Protein AF-A0A367FZV8-F1 (afdb_monomer_lite)

pLDDT: mean 91.84, std 9.83, range [48.62, 97.88]

Foldseek 3Di:
DQQADELQPDDPVCLVVDDLCRHDLPDDAHPDPPSNVSSVVSVVVVVQVVVCVVVVHHDDDDDDDDD

Secondary structure (DSSP, 8-state):
-PPPB-TTSS-GGGGGGS-GGGB--SSPPPSSTTHHHHHHHHHHHHHHHHHHHHHTS----------

Sequence (67 aa):
MYNKIDLREVPAERLKEISLDLVDIDVKAPEFEPNRQFYFMAKARDYVKRKSAELGRPMTFFTQTFG

Radius of gyration: 12.6 Å; chains: 1; bounding box: 32×21×33 Å

Organism: NCBI:txid40520

Structure (mmCIF, N/CA/C/O backbone):
data_AF-A0A367FZV8-F1
#
_entry.id   AF-A0A367FZV8-F1
#
loop_
_atom_site.group_PDB
_atom_site.id
_atom_site.type_symbol
_atom_site.label_atom_id
_atom_site.label_alt_id
_atom_site.label_comp_id
_atom_site.label_asym_id
_atom_site.label_entity_id
_atom_site.label_seq_id
_atom_site.pdbx_PDB_ins_code
_atom_site.Cartn_x
_atom_site.Cartn_y
_atom_site.Cartn_z
_atom_site.occupancy
_atom_site.B_iso_or_equiv
_atom_site.auth_seq_id
_atom_site.auth_comp_id
_atom_site.auth_asym_id
_atom_site.auth_atom_id
_atom_site.pdbx_PDB_model_num
ATOM 1 N N . MET A 1 1 ? -14.667 6.320 -6.632 1.00 48.62 1 MET A N 1
ATOM 2 C CA . MET A 1 1 ? -13.767 5.166 -6.441 1.00 48.62 1 MET A CA 1
ATOM 3 C C . MET A 1 1 ? -12.426 5.588 -7.009 1.00 48.62 1 MET A C 1
ATOM 5 O O . MET A 1 1 ? -12.342 5.781 -8.212 1.00 48.62 1 MET A O 1
ATOM 9 N N . TYR A 1 2 ? -11.448 5.917 -6.163 1.00 59.84 2 TYR A N 1
ATOM 10 C CA . TYR A 1 2 ? -10.110 6.237 -6.666 1.00 59.84 2 TYR A CA 1
ATOM 11 C C . TYR A 1 2 ? -9.492 4.947 -7.200 1.00 59.84 2 TYR A C 1
ATOM 13 O O . TYR A 1 2 ? -9.597 3.910 -6.543 1.00 59.84 2 TYR A O 1
ATOM 21 N N . ASN A 1 3 ? -8.888 5.002 -8.384 1.00 86.00 3 ASN A N 1
ATOM 22 C CA . ASN A 1 3 ? -8.114 3.877 -8.890 1.00 86.00 3 ASN A CA 1
ATOM 23 C C . ASN A 1 3 ? -6.904 3.697 -7.967 1.00 86.00 3 ASN A C 1
ATOM 25 O O . ASN A 1 3 ? -6.115 4.632 -7.808 1.00 86.00 3 ASN A O 1
ATOM 29 N N . LYS A 1 4 ? -6.802 2.531 -7.318 1.00 93.88 4 LYS A N 1
ATOM 30 C CA . LYS A 1 4 ? -5.616 2.178 -6.535 1.00 93.88 4 LYS A CA 1
ATOM 31 C C . LYS A 1 4 ? -4.401 2.079 -7.471 1.00 93.88 4 LYS A C 1
ATOM 33 O O . LYS A 1 4 ? -4.544 1.791 -8.658 1.00 93.88 4 LYS A O 1
ATOM 38 N N . ILE A 1 5 ? -3.217 2.355 -6.938 1.00 96.38 5 ILE A N 1
ATOM 39 C CA . ILE A 1 5 ? -1.957 2.433 -7.677 1.00 96.38 5 ILE A CA 1
ATOM 40 C C . ILE A 1 5 ? -1.221 1.103 -7.560 1.00 96.38 5 ILE A C 1
ATOM 42 O O . ILE A 1 5 ? -0.828 0.700 -6.465 1.00 96.38 5 ILE A O 1
ATOM 46 N N . ASP A 1 6 ? -0.976 0.460 -8.696 1.00 96.81 6 ASP A N 1
ATOM 47 C CA . ASP A 1 6 ? -0.113 -0.711 -8.775 1.00 96.81 6 ASP A CA 1
ATOM 48 C C . ASP A 1 6 ? 1.360 -0.290 -8.808 1.00 96.81 6 ASP A C 1
ATOM 50 O O . ASP A 1 6 ? 1.838 0.291 -9.782 1.00 96.81 6 ASP A O 1
ATOM 54 N N . LEU A 1 7 ? 2.098 -0.602 -7.743 1.00 97.12 7 LEU A N 1
ATOM 55 C CA . LEU A 1 7 ? 3.511 -0.245 -7.632 1.00 97.12 7 LEU A CA 1
ATOM 56 C C . LEU A 1 7 ? 4.422 -1.028 -8.587 1.00 97.12 7 LEU A C 1
ATOM 58 O O . LEU A 1 7 ? 5.603 -0.712 -8.655 1.00 97.12 7 LEU A O 1
ATOM 62 N N . ARG A 1 8 ? 3.929 -2.020 -9.333 1.00 96.44 8 ARG A N 1
ATOM 63 C CA . ARG A 1 8 ? 4.710 -2.684 -10.394 1.00 96.44 8 ARG A CA 1
ATOM 64 C C . ARG A 1 8 ? 4.904 -1.792 -11.619 1.00 96.44 8 ARG A C 1
ATOM 66 O O . ARG A 1 8 ? 5.905 -1.924 -12.309 1.00 96.44 8 ARG A O 1
ATOM 73 N N . GLU A 1 9 ? 3.996 -0.842 -11.820 1.00 95.44 9 GLU A N 1
ATOM 74 C CA . GLU A 1 9 ? 3.970 0.054 -12.983 1.00 95.44 9 GLU A CA 1
ATOM 75 C C . GLU A 1 9 ? 4.511 1.456 -12.657 1.00 95.44 9 GLU A C 1
ATOM 77 O O . GLU A 1 9 ? 4.419 2.386 -13.459 1.00 95.44 9 GLU A O 1
ATOM 82 N N . VAL A 1 10 ? 5.053 1.637 -11.450 1.00 95.44 10 VAL A N 1
ATOM 83 C CA . VAL A 1 10 ? 5.532 2.929 -10.959 1.00 95.44 10 VAL A CA 1
ATOM 84 C C . VAL A 1 10 ? 7.062 2.972 -10.993 1.00 95.44 10 VAL A C 1
ATOM 86 O O . VAL A 1 10 ? 7.705 2.131 -10.365 1.00 95.44 10 VAL A O 1
ATOM 89 N N . PRO A 1 11 ? 7.673 3.977 -11.643 1.00 95.69 11 PRO A N 1
ATOM 90 C CA . PRO A 1 11 ? 9.117 4.172 -11.582 1.00 95.69 11 PRO A CA 1
ATOM 91 C C . PRO A 1 11 ? 9.561 4.611 -10.176 1.00 95.69 11 PRO A C 1
ATOM 93 O O . PRO A 1 11 ? 8.854 5.358 -9.489 1.00 95.69 11 PRO A O 1
ATOM 96 N N . ALA A 1 12 ? 10.736 4.147 -9.741 1.00 93.31 12 ALA A N 1
ATOM 97 C CA . ALA A 1 12 ? 11.214 4.291 -8.363 1.00 93.31 12 ALA A CA 1
ATOM 98 C C . ALA A 1 12 ? 11.301 5.757 -7.893 1.00 93.31 12 ALA A C 1
ATOM 100 O O . ALA A 1 12 ? 11.047 6.062 -6.726 1.00 93.31 12 ALA A O 1
ATOM 101 N N . GLU A 1 13 ? 11.592 6.682 -8.807 1.00 94.38 13 GLU A N 1
ATOM 102 C CA . GLU A 1 13 ? 11.732 8.117 -8.553 1.00 94.38 13 GLU A CA 1
ATOM 103 C C . GLU A 1 13 ? 10.423 8.746 -8.059 1.00 94.38 13 GLU A C 1
ATOM 105 O O . GLU A 1 13 ? 10.447 9.703 -7.287 1.00 94.38 13 GLU A O 1
ATOM 110 N N . ARG A 1 14 ? 9.277 8.177 -8.455 1.00 94.81 14 ARG A N 1
ATOM 111 C CA . ARG A 1 14 ? 7.946 8.691 -8.109 1.00 94.81 14 ARG A CA 1
ATOM 112 C C . ARG A 1 14 ? 7.363 8.091 -6.835 1.00 94.81 14 ARG A C 1
ATOM 114 O O . ARG A 1 14 ? 6.353 8.582 -6.340 1.00 94.81 14 ARG A O 1
ATOM 121 N N . LEU A 1 15 ? 7.989 7.061 -6.262 1.00 93.06 15 LEU A N 1
ATOM 122 C CA . LEU A 1 15 ? 7.459 6.365 -5.082 1.00 93.06 15 LEU A CA 1
ATOM 123 C C . LEU A 1 15 ? 7.272 7.284 -3.874 1.00 93.06 15 LEU A C 1
ATOM 125 O O . LEU A 1 15 ? 6.296 7.147 -3.142 1.00 93.06 15 LEU A O 1
ATOM 129 N N . LYS A 1 16 ? 8.181 8.245 -3.680 1.00 91.31 16 LYS A N 1
ATOM 130 C CA . LYS A 1 16 ? 8.129 9.193 -2.554 1.00 91.31 16 LYS A CA 1
ATOM 131 C C . LYS A 1 16 ? 6.954 10.174 -2.642 1.00 91.31 16 LYS A C 1
ATOM 133 O O . LYS A 1 16 ? 6.590 10.763 -1.631 1.00 91.31 16 LYS A O 1
ATOM 138 N N . GLU A 1 17 ? 6.369 10.339 -3.826 1.00 94.75 17 GLU A N 1
ATOM 139 C CA . GLU A 1 17 ? 5.220 11.217 -4.075 1.00 94.75 17 GLU A CA 1
ATOM 140 C C . GLU A 1 17 ? 3.882 10.494 -3.852 1.00 94.75 17 GLU A C 1
ATOM 142 O O . GLU A 1 17 ? 2.829 11.129 -3.779 1.00 94.75 17 GLU A O 1
ATOM 147 N N . ILE A 1 18 ? 3.904 9.161 -3.747 1.00 94.06 18 ILE A N 1
ATOM 148 C CA . ILE A 1 18 ? 2.701 8.341 -3.638 1.00 94.06 18 ILE A CA 1
ATOM 149 C C . ILE A 1 18 ? 2.266 8.229 -2.180 1.00 94.06 18 ILE A C 1
ATOM 151 O O . ILE A 1 18 ? 3.010 7.790 -1.302 1.00 94.06 18 ILE A O 1
ATOM 155 N N . SER A 1 19 ? 0.998 8.553 -1.930 1.00 95.06 19 SER A N 1
ATOM 156 C CA . SER A 1 19 ? 0.361 8.203 -0.665 1.00 95.06 19 SER A CA 1
ATOM 157 C C . SER A 1 19 ? 0.207 6.687 -0.557 1.00 95.06 19 SER A C 1
ATOM 159 O O . SER A 1 19 ? -0.432 6.060 -1.402 1.00 95.06 19 SER A O 1
ATOM 161 N N . LEU A 1 20 ? 0.718 6.106 0.533 1.00 94.31 20 LEU A N 1
ATOM 162 C CA . LEU A 1 20 ? 0.565 4.679 0.841 1.00 94.31 20 LEU A CA 1
ATOM 163 C C . LEU A 1 20 ? -0.904 4.234 0.940 1.00 94.31 20 LEU A C 1
ATOM 165 O O . LEU A 1 20 ? -1.195 3.058 0.766 1.00 94.31 20 LEU A O 1
ATOM 169 N N . ASP A 1 21 ? -1.829 5.165 1.191 1.00 94.81 21 ASP A N 1
ATOM 170 C CA . ASP A 1 21 ? -3.269 4.883 1.259 1.00 94.81 21 ASP A CA 1
ATOM 171 C C . ASP A 1 21 ? -3.911 4.661 -0.118 1.00 94.81 21 ASP A C 1
ATOM 173 O O . ASP A 1 21 ? -5.044 4.193 -0.203 1.00 94.81 21 ASP A O 1
ATOM 177 N N . LEU A 1 22 ? -3.199 5.011 -1.192 1.00 95.88 22 LEU A N 1
ATOM 178 C CA . LEU A 1 22 ? -3.647 4.831 -2.570 1.00 95.88 22 LEU A CA 1
ATOM 179 C C . LEU A 1 22 ? -3.050 3.584 -3.222 1.00 95.88 22 LEU A C 1
ATOM 181 O O . LEU A 1 22 ? -3.414 3.274 -4.349 1.00 95.88 22 LEU A O 1
ATOM 185 N N . VAL A 1 23 ? -2.141 2.876 -2.552 1.00 96.81 23 VAL A N 1
ATOM 186 C CA . VAL A 1 23 ? -1.475 1.690 -3.103 1.00 96.81 23 VAL A CA 1
ATOM 187 C C . VAL A 1 23 ? -2.453 0.520 -3.189 1.00 96.81 23 VAL A C 1
ATOM 189 O O . VAL A 1 23 ? -3.202 0.242 -2.250 1.00 96.81 23 VAL A O 1
ATOM 192 N N . ASP A 1 24 ? -2.424 -0.196 -4.310 1.00 97.31 24 ASP A N 1
ATOM 193 C CA . ASP A 1 24 ? -3.119 -1.468 -4.443 1.00 97.31 24 ASP A CA 1
ATOM 194 C C . ASP A 1 24 ? -2.351 -2.569 -3.704 1.00 97.31 24 ASP A C 1
ATOM 196 O O . ASP A 1 24 ? -1.280 -3.006 -4.123 1.00 97.31 24 ASP A O 1
ATOM 200 N N . ILE A 1 25 ? -2.892 -2.992 -2.562 1.00 96.62 25 ILE A N 1
ATOM 201 C CA . ILE A 1 25 ? -2.314 -4.033 -1.703 1.00 96.62 25 ILE A CA 1
ATOM 202 C C . ILE A 1 25 ? -2.907 -5.426 -1.965 1.00 96.62 25 ILE A C 1
ATOM 204 O O . ILE A 1 25 ? -2.502 -6.390 -1.307 1.00 96.62 25 ILE A O 1
ATOM 208 N N . ASP A 1 26 ? -3.857 -5.530 -2.900 1.00 96.38 26 ASP A N 1
ATOM 209 C CA . ASP A 1 26 ? -4.561 -6.769 -3.245 1.00 96.38 26 ASP A CA 1
ATOM 210 C C . ASP A 1 26 ? -3.922 -7.471 -4.460 1.00 96.38 26 ASP A C 1
ATOM 212 O O . ASP A 1 26 ? -4.137 -8.662 -4.689 1.00 96.38 26 ASP A O 1
ATOM 216 N N . VAL A 1 27 ? -3.070 -6.763 -5.209 1.00 95.94 27 VAL A N 1
ATOM 217 C CA . VAL A 1 27 ? -2.252 -7.331 -6.291 1.00 95.94 27 VAL A CA 1
ATOM 218 C C . VAL A 1 27 ? -0.990 -8.029 -5.773 1.00 95.94 27 VAL A C 1
ATOM 220 O O . VAL A 1 27 ? -0.594 -7.884 -4.612 1.00 95.94 27 VAL A O 1
ATOM 223 N N . LYS A 1 28 ? -0.321 -8.793 -6.651 1.00 97.06 28 LYS A N 1
ATOM 224 C CA . LYS A 1 28 ? 0.978 -9.414 -6.349 1.00 97.06 28 LYS A CA 1
ATOM 225 C C . LYS A 1 28 ? 2.006 -8.327 -6.017 1.00 97.06 28 LYS A C 1
ATOM 227 O O . LYS A 1 28 ? 2.136 -7.357 -6.759 1.00 97.06 28 LYS A O 1
ATOM 232 N N . ALA A 1 29 ? 2.755 -8.526 -4.933 1.00 96.75 29 ALA A N 1
ATOM 233 C CA . ALA A 1 29 ? 3.829 -7.620 -4.541 1.00 96.75 29 ALA A CA 1
ATOM 234 C C . ALA A 1 29 ? 4.849 -7.435 -5.689 1.00 96.75 29 ALA A C 1
ATOM 236 O O . ALA A 1 29 ? 5.172 -8.424 -6.360 1.00 96.75 29 ALA A O 1
ATOM 237 N N . PRO A 1 30 ? 5.385 -6.216 -5.897 1.00 96.88 30 PRO A N 1
ATOM 238 C CA . PRO A 1 30 ? 6.510 -5.998 -6.800 1.00 96.88 30 PRO A CA 1
ATOM 239 C C . PRO A 1 30 ? 7.698 -6.897 -6.439 1.00 96.88 30 PRO A C 1
ATOM 241 O O . PRO A 1 30 ? 7.934 -7.182 -5.264 1.00 96.88 30 PRO A O 1
ATOM 244 N N . GLU A 1 31 ? 8.446 -7.348 -7.445 1.00 96.50 31 GLU A N 1
ATOM 245 C CA . GLU A 1 31 ? 9.621 -8.213 -7.245 1.00 96.50 31 GLU A CA 1
ATOM 246 C C . GLU A 1 31 ? 10.917 -7.414 -7.042 1.00 96.50 31 GLU A C 1
ATOM 248 O O . GLU A 1 31 ? 11.909 -7.962 -6.572 1.00 96.50 31 GLU A O 1
ATOM 253 N N . PHE A 1 32 ? 10.896 -6.117 -7.351 1.00 94.56 32 PHE A N 1
ATOM 254 C CA . PHE A 1 32 ? 12.051 -5.227 -7.308 1.00 94.56 32 PHE A CA 1
ATOM 255 C C . PHE A 1 32 ? 11.937 -4.182 -6.195 1.00 94.56 32 PHE A C 1
ATOM 257 O O . PHE A 1 32 ? 10.851 -3.705 -5.848 1.00 94.56 32 PHE A O 1
ATOM 264 N N . GLU A 1 33 ? 13.093 -3.823 -5.644 1.00 93.12 33 GLU A N 1
ATOM 265 C CA . GLU A 1 33 ? 13.228 -2.737 -4.678 1.00 93.12 33 GLU A CA 1
ATOM 266 C C . GLU A 1 33 ? 13.485 -1.400 -5.399 1.00 93.12 33 GLU A C 1
ATOM 268 O O . GLU A 1 33 ? 14.099 -1.401 -6.469 1.00 93.12 33 GLU A O 1
ATOM 273 N N . PRO A 1 34 ? 13.027 -0.256 -4.846 1.00 93.81 34 PRO A N 1
ATOM 274 C CA . PRO A 1 34 ? 12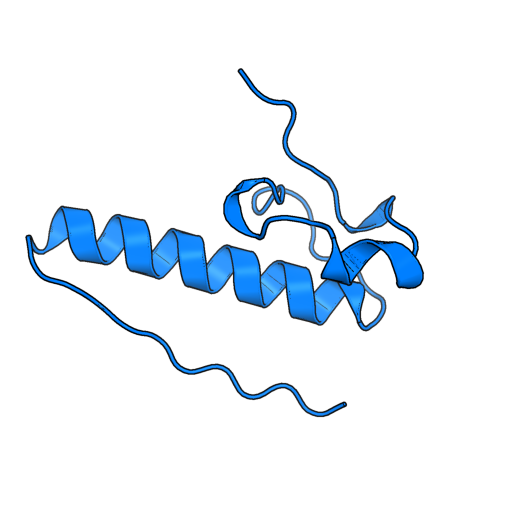.357 -0.104 -3.546 1.00 93.81 34 PRO A CA 1
ATOM 275 C C . PRO A 1 34 ? 10.822 -0.259 -3.588 1.00 93.81 34 PRO A C 1
ATOM 277 O O . PRO A 1 34 ? 10.158 -0.143 -2.561 1.00 93.81 34 PRO A O 1
ATOM 280 N N . ASN A 1 35 ? 10.213 -0.524 -4.747 1.00 96.06 35 ASN A N 1
ATOM 281 C CA . ASN A 1 35 ? 8.753 -0.635 -4.890 1.00 96.06 35 ASN A CA 1
ATOM 282 C C . ASN A 1 35 ? 8.145 -1.676 -3.939 1.00 96.06 35 ASN A C 1
ATOM 284 O O . ASN A 1 35 ? 7.086 -1.450 -3.345 1.00 96.06 35 ASN A O 1
ATOM 288 N N . ARG A 1 36 ? 8.837 -2.806 -3.763 1.00 94.94 36 ARG A N 1
ATOM 289 C CA . ARG A 1 36 ? 8.436 -3.876 -2.852 1.00 94.94 36 ARG A CA 1
ATOM 290 C C . ARG A 1 36 ? 8.410 -3.413 -1.390 1.00 94.94 36 ARG A C 1
ATOM 292 O O . ARG A 1 36 ? 7.434 -3.708 -0.697 1.00 94.94 36 ARG A O 1
ATOM 299 N N . GLN A 1 37 ? 9.393 -2.638 -0.928 1.00 93.69 37 GLN A N 1
ATOM 300 C CA . GLN A 1 37 ? 9.348 -1.991 0.391 1.00 93.69 37 GLN A CA 1
ATOM 301 C C . GLN A 1 37 ? 8.095 -1.119 0.564 1.00 93.69 37 GLN A C 1
ATOM 303 O O . GLN A 1 37 ? 7.340 -1.315 1.520 1.00 93.69 37 GLN A O 1
ATOM 308 N N . PHE A 1 38 ? 7.810 -0.216 -0.381 1.00 94.75 38 PHE A N 1
ATOM 309 C CA . PHE A 1 38 ? 6.637 0.669 -0.309 1.00 94.75 38 PHE A CA 1
ATOM 310 C C . PHE A 1 38 ? 5.309 -0.109 -0.299 1.00 94.75 38 PHE A C 1
ATOM 312 O O . PHE A 1 38 ? 4.396 0.245 0.451 1.00 94.75 38 PHE A O 1
ATOM 319 N N . TYR A 1 39 ? 5.214 -1.210 -1.052 1.00 95.88 39 TYR A N 1
ATOM 320 C CA . TYR A 1 39 ? 4.049 -2.101 -1.040 1.00 95.88 39 TYR A CA 1
ATOM 321 C C . TYR A 1 39 ? 3.782 -2.674 0.361 1.00 95.88 39 TYR A C 1
ATOM 323 O O . TYR A 1 39 ? 2.659 -2.606 0.868 1.00 95.88 39 TYR A O 1
ATOM 331 N N . PHE A 1 40 ? 4.810 -3.198 1.036 1.00 94.81 40 PHE A N 1
ATOM 332 C CA . PHE A 1 40 ? 4.636 -3.752 2.382 1.00 94.81 40 PHE A CA 1
ATOM 333 C C . PHE A 1 40 ? 4.382 -2.675 3.441 1.00 94.81 40 PHE A C 1
ATOM 335 O O . PHE A 1 40 ? 3.620 -2.922 4.378 1.00 94.81 40 PHE A O 1
ATOM 342 N N . MET A 1 41 ? 4.929 -1.468 3.273 1.00 94.12 41 MET A N 1
ATOM 343 C CA . MET A 1 41 ? 4.594 -0.316 4.119 1.00 94.12 41 MET A CA 1
ATOM 344 C C . MET A 1 41 ? 3.112 0.066 3.998 1.00 94.12 41 MET A C 1
ATOM 346 O O . MET A 1 41 ? 2.457 0.302 5.016 1.00 94.12 41 MET A O 1
ATOM 350 N N . ALA A 1 42 ? 2.565 0.088 2.778 1.00 95.50 42 ALA A N 1
ATOM 351 C CA . ALA A 1 42 ? 1.142 0.327 2.543 1.00 95.50 42 ALA A CA 1
ATOM 352 C C . ALA A 1 42 ? 0.269 -0.772 3.161 1.00 95.50 42 ALA A C 1
ATOM 354 O O . ALA A 1 42 ? -0.690 -0.480 3.877 1.00 95.50 42 ALA A O 1
ATOM 355 N N . LYS A 1 43 ? 0.651 -2.038 2.975 1.00 95.31 43 LYS A N 1
ATOM 356 C CA . LYS A 1 43 ? -0.065 -3.186 3.543 1.00 95.31 43 LYS A CA 1
ATOM 357 C C . LYS A 1 43 ? -0.085 -3.172 5.073 1.00 95.31 43 LYS A C 1
ATOM 359 O O . LYS A 1 43 ? -1.129 -3.413 5.677 1.00 95.31 43 LYS A O 1
ATOM 364 N N . ALA A 1 44 ? 1.043 -2.850 5.709 1.00 94.69 44 ALA A N 1
ATOM 365 C CA . ALA A 1 44 ? 1.118 -2.700 7.160 1.00 94.69 44 ALA A CA 1
ATOM 366 C C . ALA A 1 44 ? 0.227 -1.549 7.655 1.00 94.69 44 ALA A C 1
ATOM 368 O O . ALA A 1 44 ? -0.502 -1.708 8.635 1.00 94.69 44 ALA A O 1
ATOM 369 N N . ARG A 1 45 ? 0.232 -0.412 6.948 1.00 94.50 45 ARG A N 1
ATOM 370 C CA . ARG A 1 45 ? -0.620 0.740 7.260 1.00 94.50 45 ARG A CA 1
ATOM 371 C C . ARG A 1 45 ? -2.110 0.397 7.182 1.00 94.50 45 ARG A C 1
ATOM 373 O O . ARG A 1 45 ? -2.836 0.736 8.116 1.00 94.50 45 ARG A O 1
ATOM 380 N N . ASP A 1 46 ? -2.559 -0.275 6.122 1.00 95.75 46 ASP A N 1
ATOM 381 C CA . ASP A 1 46 ? -3.955 -0.719 5.993 1.00 95.75 46 ASP A CA 1
ATOM 382 C C . ASP A 1 46 ? -4.352 -1.659 7.138 1.00 95.75 46 ASP A C 1
ATOM 384 O O . ASP A 1 46 ? -5.351 -1.432 7.827 1.00 95.75 46 ASP A O 1
ATOM 388 N N . TYR A 1 47 ? -3.514 -2.660 7.419 1.00 95.38 47 TYR A N 1
ATOM 389 C CA . TYR A 1 47 ? -3.761 -3.613 8.496 1.00 95.38 47 TYR A CA 1
ATOM 390 C C . TYR A 1 47 ? -3.934 -2.918 9.853 1.00 95.38 47 TYR A C 1
ATOM 392 O O . TYR A 1 47 ? -4.889 -3.195 10.581 1.00 95.38 47 TYR A O 1
ATOM 400 N N . VAL A 1 48 ? -3.044 -1.977 10.179 1.00 95.62 48 VAL A N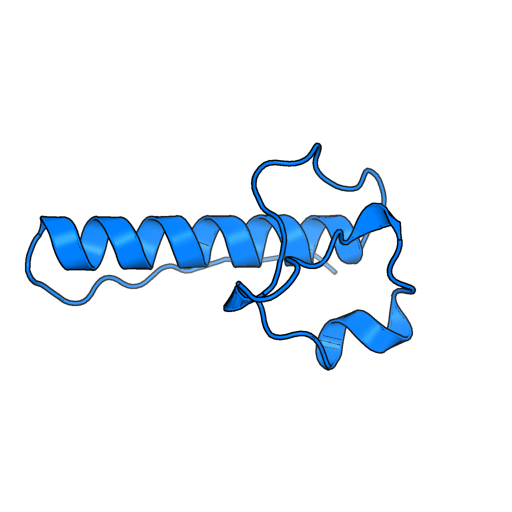 1
ATOM 401 C CA . VAL A 1 48 ? -3.095 -1.199 11.425 1.00 95.62 48 VAL A CA 1
ATOM 402 C C . VAL A 1 48 ? -4.356 -0.346 11.493 1.00 95.62 48 VAL A C 1
ATOM 404 O O . VAL A 1 48 ? -4.998 -0.320 12.541 1.00 95.62 48 VAL A O 1
ATOM 407 N N . LYS A 1 49 ? -4.751 0.305 10.390 1.00 94.94 49 LYS A N 1
ATOM 408 C CA . LYS A 1 49 ? -5.989 1.095 10.324 1.00 94.94 49 LYS A CA 1
ATOM 409 C C . LYS A 1 49 ? -7.215 0.236 10.607 1.00 94.94 49 LYS A C 1
ATOM 411 O O . LYS A 1 49 ? -8.006 0.586 11.482 1.00 94.94 49 LYS A O 1
ATOM 416 N N . ARG A 1 50 ? -7.349 -0.913 9.935 1.00 95.94 50 ARG A N 1
ATOM 417 C CA . ARG A 1 50 ? -8.476 -1.826 10.175 1.00 95.94 50 ARG A CA 1
ATOM 418 C C . ARG A 1 50 ? -8.479 -2.360 11.604 1.00 95.94 50 ARG A C 1
ATOM 420 O O . ARG A 1 50 ? -9.528 -2.372 12.237 1.00 95.94 50 ARG A O 1
ATOM 427 N N . LYS A 1 51 ? -7.318 -2.758 12.138 1.00 97.06 51 LYS A N 1
ATOM 428 C CA . LYS A 1 51 ? -7.222 -3.284 13.507 1.00 97.06 51 LYS A CA 1
ATOM 429 C C . LYS A 1 51 ? -7.502 -2.210 14.559 1.00 97.06 51 LYS A C 1
ATOM 431 O O . LYS A 1 51 ? -8.123 -2.498 15.575 1.00 97.06 51 LYS A O 1
ATOM 436 N N . SER A 1 52 ? -7.080 -0.973 14.311 1.00 97.50 52 SER A N 1
ATOM 437 C CA . 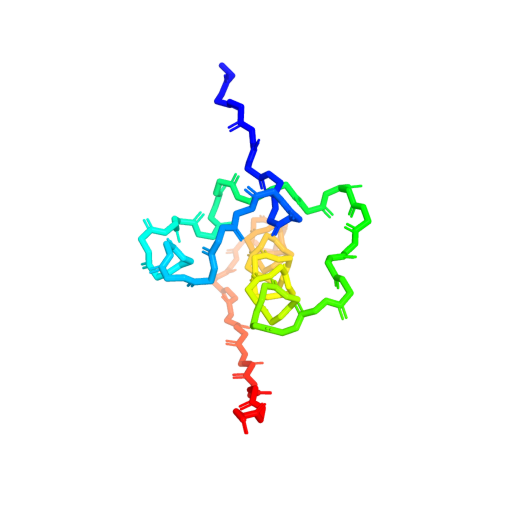SER A 1 52 ? -7.392 0.174 15.165 1.00 97.50 52 SER A CA 1
ATOM 438 C C . SER A 1 52 ? -8.897 0.446 15.206 1.00 97.50 52 SER A C 1
ATOM 440 O O . SER A 1 52 ? -9.443 0.613 16.295 1.00 97.50 52 SER A O 1
ATOM 442 N N . ALA A 1 53 ? -9.571 0.407 14.050 1.00 97.19 53 ALA A N 1
ATOM 443 C CA . ALA A 1 53 ? -11.025 0.535 13.961 1.00 97.19 53 ALA A CA 1
ATOM 444 C C . ALA A 1 53 ? -11.759 -0.615 14.673 1.00 97.19 53 ALA A C 1
ATOM 446 O O . ALA A 1 53 ? -12.702 -0.365 15.414 1.00 97.19 53 ALA A O 1
ATOM 447 N N . GLU A 1 54 ? -11.295 -1.857 14.502 1.00 97.88 54 GLU A N 1
ATOM 448 C CA . GLU A 1 54 ? -11.850 -3.042 15.175 1.00 97.88 54 GLU A CA 1
ATOM 449 C C . GLU A 1 54 ? -11.741 -2.952 16.706 1.00 97.88 54 GLU A C 1
ATOM 451 O O . GLU A 1 54 ? -12.672 -3.313 17.417 1.00 97.88 54 GLU A O 1
ATOM 456 N N . LEU A 1 55 ? -10.608 -2.468 17.223 1.00 97.62 55 LEU A N 1
ATOM 457 C CA . LEU A 1 55 ? -10.331 -2.421 18.663 1.00 97.62 55 LEU A CA 1
ATOM 458 C C . LEU A 1 55 ? -10.798 -1.127 19.344 1.00 97.62 55 LEU A C 1
ATOM 460 O O . LEU A 1 55 ? -10.708 -1.028 20.567 1.00 97.62 55 LEU A O 1
ATOM 464 N N . GLY A 1 56 ? -11.219 -0.117 18.579 1.00 97.56 56 GLY A N 1
ATOM 465 C CA . GLY A 1 56 ? -11.615 1.188 19.112 1.00 97.56 56 GLY A CA 1
ATOM 466 C C . GLY A 1 56 ? -10.479 1.967 19.788 1.00 97.56 56 GLY A C 1
ATOM 467 O O . GLY A 1 56 ? -10.743 2.832 20.620 1.00 97.56 56 GLY A O 1
ATOM 468 N N . ARG A 1 57 ? -9.210 1.671 19.467 1.00 95.94 57 ARG A N 1
ATOM 469 C CA . ARG A 1 57 ? -8.040 2.374 20.025 1.00 95.94 57 ARG A CA 1
ATOM 470 C C . ARG A 1 57 ? -6.952 2.602 18.979 1.00 95.94 57 ARG A C 1
ATOM 472 O O . ARG A 1 57 ? -6.806 1.763 18.083 1.00 95.94 57 ARG A O 1
ATOM 479 N N . PRO A 1 58 ? -6.148 3.676 19.091 1.00 95.19 58 PRO A N 1
ATOM 480 C CA . PRO A 1 58 ? -5.012 3.892 18.205 1.00 95.19 58 PRO A CA 1
ATOM 481 C C . PRO A 1 58 ? -4.046 2.705 18.238 1.00 95.19 58 PRO A C 1
ATOM 483 O O . PRO A 1 58 ? -3.709 2.184 19.303 1.00 95.19 58 PRO A O 1
ATOM 486 N N . MET A 1 59 ? -3.600 2.294 17.056 1.00 96.06 59 MET A N 1
ATOM 487 C CA . MET A 1 59 ? -2.563 1.285 16.874 1.00 96.06 59 MET A CA 1
ATOM 488 C C . MET A 1 59 ? -1.415 1.907 16.088 1.00 96.06 59 MET A C 1
ATOM 490 O O . MET A 1 59 ? -1.630 2.719 15.188 1.00 96.06 59 MET A O 1
ATOM 494 N N . THR A 1 60 ? -0.194 1.510 16.418 1.00 90.38 60 THR A N 1
ATOM 495 C CA . THR A 1 60 ? 1.015 1.907 1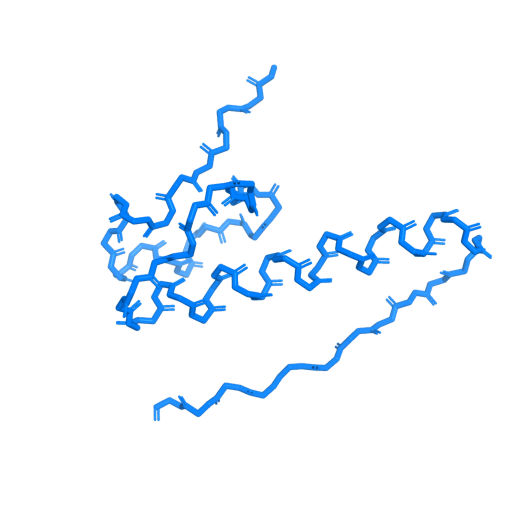5.700 1.00 90.38 60 THR A CA 1
ATOM 496 C C . THR A 1 60 ? 1.707 0.667 15.156 1.00 90.38 60 THR A C 1
ATOM 498 O O . THR A 1 60 ? 1.495 -0.448 15.636 1.00 90.38 60 THR A O 1
ATOM 501 N N . PHE A 1 61 ? 2.531 0.856 14.132 1.00 86.31 61 PHE A N 1
ATOM 502 C CA . PHE A 1 61 ? 3.473 -0.160 13.690 1.00 86.31 61 PHE A CA 1
ATOM 503 C C . PHE A 1 61 ? 4.847 0.461 13.517 1.00 86.31 61 PHE A C 1
ATOM 505 O O . PHE A 1 61 ? 4.980 1.663 13.287 1.00 86.31 61 PHE A O 1
ATOM 512 N N . PHE A 1 62 ? 5.854 -0.392 13.611 1.00 83.50 62 PHE A N 1
ATOM 513 C CA . PHE A 1 62 ? 7.228 -0.071 13.292 1.00 83.50 62 PHE A CA 1
ATOM 514 C C . PHE A 1 62 ? 7.655 -0.965 12.133 1.00 83.50 62 PHE A C 1
ATOM 516 O O . PHE A 1 62 ? 7.383 -2.166 12.135 1.00 83.50 62 PHE A O 1
ATOM 523 N 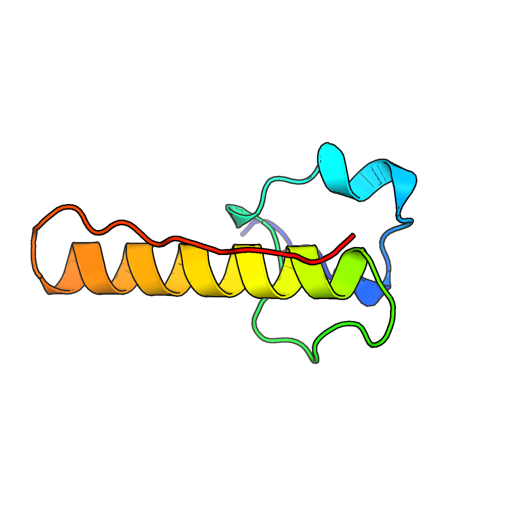N . THR A 1 63 ? 8.295 -0.377 11.130 1.00 74.31 63 THR A N 1
ATOM 524 C CA . THR A 1 63 ? 8.903 -1.112 10.025 1.00 74.31 63 T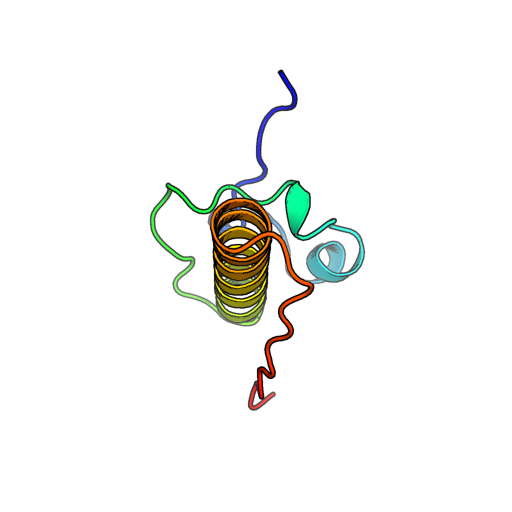HR A CA 1
ATOM 525 C C . THR A 1 63 ? 10.321 -0.602 9.837 1.00 74.31 63 THR A C 1
ATOM 527 O O . THR A 1 63 ? 10.560 0.604 9.884 1.00 74.31 63 THR A O 1
ATOM 530 N N . GLN A 1 64 ? 11.257 -1.531 9.676 1.00 78.56 64 GLN A N 1
ATOM 531 C CA . GLN A 1 64 ? 12.648 -1.247 9.368 1.00 78.56 64 GLN A CA 1
ATOM 532 C C . GLN A 1 64 ? 12.946 -1.873 8.012 1.00 78.56 64 GLN A C 1
ATOM 534 O O . GLN A 1 64 ? 12.850 -3.089 7.848 1.00 78.56 64 GLN A O 1
ATOM 539 N N . THR A 1 65 ? 13.275 -1.033 7.038 1.00 69.94 65 THR A N 1
ATOM 540 C CA . THR A 1 65 ? 13.736 -1.458 5.719 1.00 69.94 65 THR A CA 1
ATOM 541 C C . THR A 1 65 ? 15.253 -1.325 5.680 1.00 69.94 65 THR A C 1
ATOM 543 O O . THR A 1 65 ? 15.797 -0.305 6.105 1.00 69.94 65 THR A O 1
ATOM 546 N N . PHE A 1 66 ? 15.943 -2.351 5.192 1.00 68.94 66 PHE A N 1
ATOM 547 C CA . PHE A 1 66 ? 17.364 -2.249 4.872 1.00 68.94 66 PHE A CA 1
ATOM 548 C C . PHE A 1 66 ? 17.451 -1.659 3.462 1.00 68.94 66 PHE A C 1
ATOM 550 O O . PHE A 1 66 ? 16.877 -2.229 2.533 1.00 68.94 66 PHE A O 1
ATOM 557 N N . GLY A 1 67 ? 18.027 -0.459 3.355 1.00 58.53 67 GLY A N 1
ATOM 558 C CA . GLY A 1 67 ? 18.275 0.215 2.077 1.00 58.53 67 GLY A CA 1
ATOM 559 C C . GLY A 1 67 ? 19.371 -0.476 1.288 1.00 58.53 67 GLY A C 1
ATOM 560 O O . GLY A 1 67 ? 20.333 -0.943 1.939 1.00 58.53 67 GLY A O 1
#